Protein AF-B0N534-F1 (afdb_monomer)

Structure (mmCIF, N/CA/C/O backbone):
data_AF-B0N534-F1
#
_entry.id   AF-B0N534-F1
#
loop_
_atom_site.group_PDB
_atom_site.id
_atom_site.type_symbol
_atom_site.label_atom_id
_atom_site.label_alt_id
_atom_site.label_comp_id
_atom_site.label_asym_id
_atom_site.label_entity_id
_atom_site.label_seq_id
_atom_site.pdbx_PDB_ins_code
_atom_site.Cartn_x
_atom_site.Cartn_y
_atom_site.Cartn_z
_atom_site.occupancy
_atom_site.B_iso_or_equiv
_atom_site.auth_seq_id
_atom_site.auth_comp_id
_atom_site.auth_asym_id
_atom_site.auth_atom_id
_atom_site.pdbx_PDB_model_num
ATOM 1 N N . MET A 1 1 ? 19.567 -3.046 -4.308 1.00 57.28 1 MET A N 1
ATOM 2 C CA . MET A 1 1 ? 18.133 -2.837 -4.022 1.00 57.28 1 MET A CA 1
ATOM 3 C C . MET A 1 1 ? 17.971 -1.369 -3.668 1.00 57.28 1 MET A C 1
ATOM 5 O O . MET A 1 1 ? 18.618 -0.931 -2.729 1.00 57.28 1 MET A O 1
ATOM 9 N N . VAL A 1 2 ? 17.232 -0.597 -4.465 1.00 63.66 2 VAL A N 1
ATOM 10 C CA . VAL A 1 2 ? 16.902 0.797 -4.127 1.00 63.66 2 VAL A CA 1
ATOM 11 C C . VAL A 1 2 ? 15.576 0.762 -3.374 1.00 63.66 2 VAL A C 1
ATOM 13 O O . VAL A 1 2 ? 14.618 0.187 -3.883 1.00 63.66 2 VAL A O 1
ATOM 16 N N . SER A 1 3 ? 15.531 1.310 -2.161 1.00 74.12 3 SER A N 1
ATOM 17 C CA . SER A 1 3 ? 14.312 1.399 -1.350 1.00 74.12 3 SER A CA 1
ATOM 18 C C . SER A 1 3 ? 13.878 2.854 -1.220 1.00 74.12 3 SER A C 1
ATOM 20 O O . SER A 1 3 ? 14.686 3.706 -0.853 1.00 74.12 3 SER A O 1
ATOM 22 N N . PHE A 1 4 ? 12.600 3.121 -1.472 1.00 77.69 4 PHE A N 1
ATOM 23 C CA . PHE A 1 4 ? 11.973 4.411 -1.207 1.00 77.69 4 PHE A CA 1
ATOM 24 C C . PHE A 1 4 ? 11.004 4.249 -0.041 1.00 77.69 4 PHE A C 1
ATOM 26 O O . PHE A 1 4 ? 10.171 3.345 -0.055 1.00 77.69 4 PHE A O 1
ATOM 33 N N . THR A 1 5 ? 11.104 5.132 0.948 1.00 86.94 5 THR A N 1
ATOM 34 C CA . THR A 1 5 ? 10.200 5.146 2.101 1.00 86.94 5 THR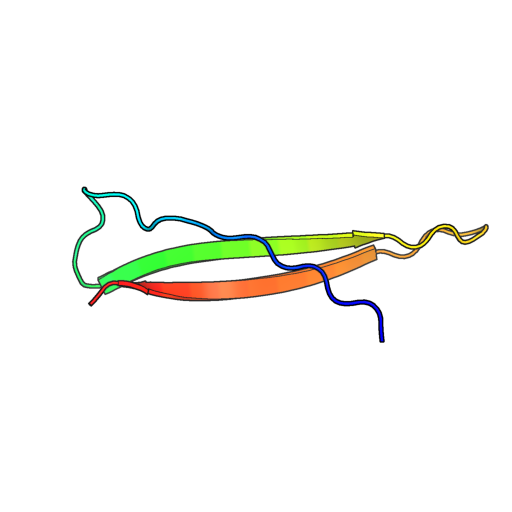 A CA 1
ATOM 35 C C . THR A 1 5 ? 9.387 6.429 2.072 1.00 86.94 5 THR A C 1
ATOM 37 O O . THR A 1 5 ? 9.944 7.525 1.990 1.00 86.94 5 THR A O 1
ATOM 40 N N . LYS A 1 6 ? 8.064 6.296 2.161 1.00 87.06 6 LYS A N 1
ATOM 41 C CA . LYS A 1 6 ? 7.137 7.415 2.310 1.00 87.06 6 LYS A CA 1
ATOM 42 C C . LYS A 1 6 ? 6.185 7.112 3.461 1.00 87.06 6 LYS A C 1
ATOM 44 O O . LYS A 1 6 ? 5.611 6.029 3.508 1.00 87.06 6 LYS A O 1
ATOM 49 N N . ASN A 1 7 ? 6.032 8.074 4.365 1.00 90.94 7 ASN A N 1
ATOM 50 C CA . ASN A 1 7 ? 5.087 7.982 5.471 1.00 90.94 7 ASN A CA 1
ATOM 51 C C . ASN A 1 7 ? 3.755 8.607 5.054 1.00 90.94 7 ASN A C 1
ATOM 53 O O . ASN A 1 7 ? 3.739 9.668 4.425 1.00 90.94 7 ASN A O 1
ATOM 57 N N . TYR A 1 8 ? 2.666 7.943 5.426 1.00 88.94 8 TYR A N 1
ATOM 58 C CA . TYR A 1 8 ? 1.296 8.409 5.255 1.00 88.94 8 TYR A CA 1
ATOM 59 C C . TYR A 1 8 ? 0.609 8.377 6.615 1.00 88.94 8 TYR A C 1
ATOM 61 O O . TYR A 1 8 ? 0.862 7.475 7.415 1.00 88.94 8 TYR A O 1
ATOM 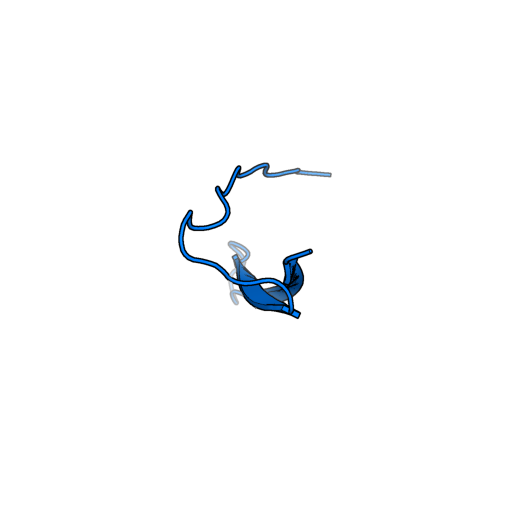69 N N . GLU A 1 9 ? -0.256 9.351 6.863 1.00 93.25 9 GLU A N 1
ATOM 70 C CA . GLU A 1 9 ? -1.100 9.384 8.052 1.00 93.25 9 GLU A CA 1
ATOM 71 C C . GLU A 1 9 ? -2.497 8.889 7.684 1.00 93.25 9 GLU A C 1
ATOM 73 O O . GLU A 1 9 ? -3.038 9.247 6.635 1.00 93.25 9 GLU A O 1
ATOM 78 N N . VAL A 1 10 ? -3.068 8.045 8.541 1.00 92.06 10 VAL A N 1
ATOM 79 C CA . VAL A 1 10 ? -4.474 7.650 8.436 1.00 92.06 10 VAL A CA 1
ATOM 80 C C . VAL A 1 10 ? -5.329 8.881 8.780 1.00 92.06 10 VAL A C 1
ATOM 82 O O . VAL A 1 10 ? -5.049 9.522 9.798 1.00 92.06 10 VAL A O 1
ATOM 85 N N . PRO A 1 11 ? -6.334 9.248 7.960 1.00 94.12 11 PRO A N 1
ATOM 86 C CA . PRO A 1 11 ? -7.240 10.352 8.266 1.00 94.12 11 PRO A CA 1
ATOM 87 C C . PRO A 1 11 ? -7.906 10.177 9.634 1.00 94.12 11 PRO A C 1
ATOM 89 O O . PRO A 1 11 ? -8.237 9.064 10.035 1.00 94.12 11 PRO A O 1
ATOM 92 N N . LYS A 1 12 ? -8.103 11.281 10.362 1.00 95.19 12 LYS A N 1
ATOM 93 C CA . LYS A 1 12 ? -8.660 11.247 11.729 1.00 95.19 12 LYS A CA 1
ATOM 94 C C . LYS A 1 12 ? -10.128 10.825 11.777 1.00 95.19 12 LYS A C 1
ATOM 96 O O . LYS A 1 12 ? -10.603 10.414 12.827 1.00 95.19 12 LYS A O 1
ATOM 101 N N . ASP A 1 13 ? -10.826 11.005 10.669 1.00 95.00 13 ASP A N 1
ATOM 102 C CA . ASP A 1 13 ? -12.228 10.682 10.441 1.00 95.00 13 ASP A CA 1
ATOM 103 C C . ASP A 1 13 ? -12.423 9.310 9.784 1.00 95.00 13 ASP A C 1
ATOM 105 O O . ASP A 1 13 ? -13.558 8.940 9.513 1.00 95.00 13 ASP A O 1
ATOM 109 N N . ALA A 1 14 ? -11.346 8.552 9.541 1.00 96.06 14 ALA A N 1
ATOM 110 C CA . ALA A 1 14 ? -11.465 7.186 9.053 1.00 96.06 14 ALA A CA 1
ATOM 111 C C . ALA A 1 14 ? -12.070 6.287 10.141 1.00 96.06 14 ALA A C 1
ATOM 113 O O . ALA A 1 14 ? -11.584 6.240 11.276 1.00 96.06 14 ALA A O 1
ATOM 114 N N . GLU A 1 15 ? -13.127 5.569 9.786 1.00 96.50 15 GLU A N 1
ATOM 115 C CA . GLU A 1 15 ? -13.876 4.707 10.689 1.00 96.50 15 GLU A CA 1
ATOM 116 C C . GLU A 1 15 ? -13.319 3.276 10.686 1.00 96.50 15 GLU A C 1
ATOM 118 O O . GLU A 1 15 ? -12.643 2.831 9.757 1.00 96.50 15 GLU A O 1
ATOM 123 N N . ASN A 1 16 ? -13.597 2.514 11.746 1.00 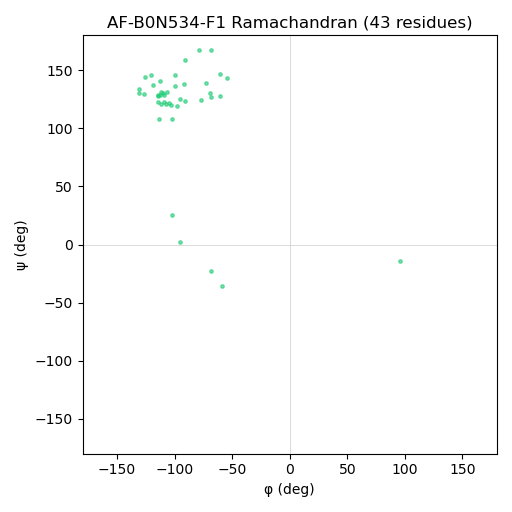96.44 16 ASN A N 1
ATOM 124 C CA . ASN A 1 16 ? -13.208 1.106 11.806 1.00 96.44 16 ASN A CA 1
ATOM 125 C C . ASN A 1 16 ? -13.876 0.320 10.665 1.00 96.44 16 ASN A C 1
ATOM 127 O O . ASN A 1 16 ? -15.094 0.358 10.499 1.00 96.44 16 ASN A O 1
ATOM 131 N N . GLY A 1 17 ? -13.072 -0.419 9.903 1.00 95.94 17 GLY A N 1
ATOM 132 C CA . GLY A 1 17 ? -13.504 -1.126 8.703 1.00 95.94 17 GLY A CA 1
ATOM 133 C C . GLY A 1 17 ? -13.256 -0.362 7.402 1.00 95.94 17 GLY A C 1
ATOM 134 O O . GLY A 1 17 ? -13.266 -1.001 6.347 1.00 95.94 17 GLY A O 1
ATOM 135 N N . ASP A 1 18 ? -12.954 0.942 7.452 1.00 97.31 18 ASP A N 1
ATOM 136 C CA . ASP A 1 18 ? -12.584 1.703 6.260 1.00 97.31 18 ASP A CA 1
ATOM 137 C C . ASP A 1 18 ? -11.322 1.140 5.607 1.00 97.31 18 ASP A C 1
ATOM 139 O O . ASP A 1 18 ? -10.394 0.653 6.264 1.00 97.31 18 ASP A O 1
ATOM 143 N N . THR A 1 19 ? -11.270 1.234 4.279 1.00 97.44 19 THR A N 1
ATOM 144 C CA . THR A 1 19 ? -10.133 0.771 3.484 1.00 97.44 19 THR A CA 1
ATOM 145 C C . THR A 1 19 ? -9.428 1.931 2.799 1.00 97.44 19 THR A C 1
ATOM 147 O O . THR A 1 19 ? -10.017 2.626 1.973 1.00 97.44 19 THR A O 1
ATOM 150 N N . ILE A 1 20 ? -8.133 2.081 3.060 1.00 95.50 20 ILE A N 1
ATOM 151 C CA . ILE A 1 20 ? -7.268 3.062 2.403 1.00 95.50 20 ILE A CA 1
ATOM 152 C C . ILE A 1 20 ? -6.422 2.337 1.361 1.00 95.50 20 ILE A C 1
ATOM 154 O O . ILE A 1 20 ? -5.666 1.415 1.674 1.00 95.50 20 ILE A O 1
ATOM 158 N N . HIS A 1 21 ? -6.564 2.744 0.101 1.00 95.56 21 HIS A N 1
ATOM 159 C CA . HIS A 1 21 ? -5.865 2.149 -1.034 1.00 95.56 21 HIS A CA 1
ATOM 160 C C . HIS A 1 21 ? -4.698 3.043 -1.448 1.00 95.56 21 HIS A C 1
ATOM 162 O O . HIS A 1 21 ? -4.893 4.096 -2.050 1.00 95.56 21 HIS A O 1
ATOM 168 N N . VAL A 1 22 ? -3.475 2.599 -1.172 1.00 93.44 22 VAL A N 1
ATOM 169 C CA . VAL A 1 22 ? -2.258 3.276 -1.623 1.00 93.44 22 VAL A CA 1
ATOM 170 C C . VAL A 1 22 ? -1.767 2.582 -2.888 1.00 93.44 22 VAL A C 1
ATOM 172 O O . VAL A 1 22 ? -1.461 1.390 -2.867 1.00 93.44 22 VAL A O 1
ATOM 175 N N . VAL A 1 23 ? -1.703 3.315 -4.000 1.00 94.50 23 VAL A N 1
ATOM 176 C CA . VAL A 1 23 ? -1.145 2.822 -5.266 1.00 94.50 23 VAL A CA 1
ATOM 177 C C . VAL A 1 23 ? 0.196 3.498 -5.500 1.00 94.50 23 VAL A C 1
ATOM 179 O O . VAL A 1 23 ? 0.279 4.721 -5.573 1.00 94.50 23 VAL A O 1
ATOM 182 N N . VAL A 1 24 ? 1.243 2.690 -5.613 1.00 92.69 24 VAL A N 1
ATOM 183 C CA . VAL A 1 24 ? 2.591 3.135 -5.956 1.00 92.69 24 VAL A CA 1
ATOM 184 C C . VAL A 1 24 ? 2.854 2.745 -7.399 1.00 92.69 24 VAL A C 1
ATOM 186 O O . VAL A 1 24 ? 2.790 1.567 -7.744 1.00 92.69 24 VAL A O 1
ATOM 189 N N . GLU A 1 25 ? 3.157 3.735 -8.229 1.00 94.19 25 GLU A N 1
ATOM 190 C CA . GLU A 1 25 ? 3.645 3.535 -9.589 1.00 94.19 25 GLU A CA 1
ATOM 191 C C . GLU A 1 25 ? 5.136 3.871 -9.623 1.00 94.19 25 GLU A C 1
ATOM 193 O O . GLU A 1 25 ? 5.562 4.915 -9.127 1.00 94.19 25 GLU A O 1
ATOM 198 N N . VAL A 1 26 ? 5.930 2.980 -10.207 1.00 92.56 26 VAL A N 1
ATOM 199 C CA . VAL A 1 26 ? 7.327 3.247 -10.549 1.00 92.56 26 VAL A CA 1
ATOM 200 C C . VAL A 1 26 ? 7.513 3.084 -12.047 1.00 92.56 26 VAL A C 1
ATOM 202 O O . VAL A 1 26 ? 6.878 2.239 -12.681 1.00 92.56 26 VAL A O 1
ATOM 205 N N . GLN A 1 27 ? 8.399 3.899 -12.601 1.00 94.62 27 GLN A N 1
ATOM 206 C CA . GLN A 1 27 ? 8.726 3.906 -14.016 1.00 94.62 27 GLN A CA 1
ATOM 207 C C . GLN A 1 27 ? 10.240 3.882 -14.171 1.00 94.62 27 GLN A C 1
ATOM 209 O O . GLN A 1 27 ? 10.947 4.616 -13.476 1.00 94.62 27 GLN A O 1
ATOM 214 N N . ASP A 1 28 ? 10.733 3.019 -15.053 1.00 93.75 28 ASP A N 1
ATOM 215 C CA . ASP A 1 28 ? 12.152 3.004 -15.387 1.00 93.75 28 ASP A CA 1
ATOM 216 C C . ASP A 1 28 ? 12.518 4.132 -16.368 1.00 93.75 28 ASP A C 1
ATOM 218 O O . ASP A 1 28 ? 11.668 4.808 -16.952 1.00 93.75 28 ASP A O 1
ATOM 222 N N . ASN A 1 29 ? 13.817 4.365 -16.528 1.00 94.94 29 ASN A N 1
ATOM 223 C CA . ASN A 1 29 ? 14.367 5.356 -17.450 1.00 94.94 29 ASN A CA 1
ATOM 224 C C . ASN A 1 29 ? 14.910 4.714 -18.741 1.00 94.94 29 ASN A C 1
ATOM 226 O O . ASN A 1 29 ? 15.810 5.266 -19.376 1.00 94.94 29 ASN A O 1
ATOM 230 N N . GLY A 1 30 ? 14.393 3.541 -19.122 1.00 95.88 30 GLY A N 1
ATOM 231 C CA . GLY A 1 30 ? 14.800 2.845 -20.338 1.00 95.88 30 GLY A CA 1
ATOM 232 C C . GLY A 1 30 ? 14.371 3.572 -21.618 1.00 95.88 30 GLY A C 1
ATOM 233 O O . GLY A 1 30 ? 13.525 4.467 -21.611 1.00 95.88 30 GLY A O 1
ATOM 234 N N . LYS A 1 31 ? 14.925 3.152 -22.765 1.00 95.50 31 LYS A N 1
ATOM 235 C CA . LYS A 1 31 ? 14.518 3.658 -24.095 1.00 95.50 31 LYS A CA 1
ATOM 236 C C . LYS A 1 31 ? 13.028 3.416 -24.373 1.00 95.50 31 LYS A C 1
ATOM 238 O O . LYS A 1 31 ? 12.370 4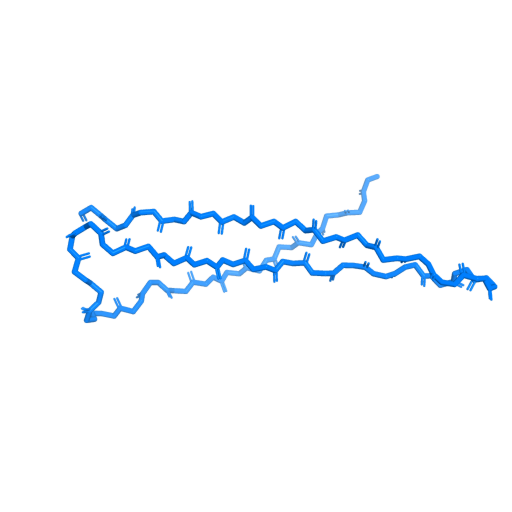.239 -25.003 1.00 95.50 31 LYS A O 1
ATOM 243 N N . HIS A 1 32 ? 12.517 2.284 -23.901 1.00 95.62 32 HIS A N 1
ATOM 244 C CA . HIS A 1 32 ? 11.095 1.988 -23.825 1.00 95.62 32 HIS A CA 1
ATOM 245 C C . HIS A 1 32 ? 10.755 1.901 -22.348 1.00 95.62 32 HIS A C 1
ATOM 247 O O . HIS A 1 32 ? 11.206 0.977 -21.679 1.00 95.62 32 HIS A O 1
ATOM 253 N N . GLN A 1 33 ? 10.036 2.898 -21.848 1.00 96.31 33 GLN A N 1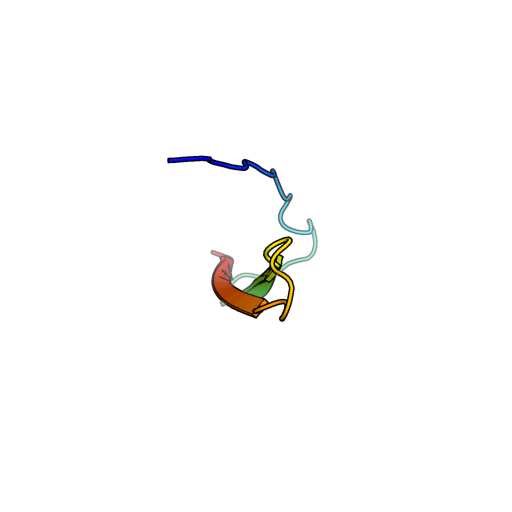
ATOM 254 C CA . GLN A 1 33 ? 9.810 3.028 -20.417 1.00 96.31 33 GLN A CA 1
ATOM 255 C C . GLN A 1 33 ? 8.741 2.038 -19.968 1.00 96.31 33 GLN A C 1
ATOM 257 O O . GLN A 1 33 ? 7.632 2.032 -20.512 1.00 96.31 33 GLN A O 1
ATOM 262 N N . LEU A 1 34 ? 9.077 1.205 -18.986 1.00 96.62 34 LEU A N 1
ATOM 263 C CA . LEU A 1 34 ? 8.139 0.263 -18.386 1.00 96.62 34 LEU A CA 1
ATOM 264 C C . LEU A 1 34 ? 7.605 0.813 -17.069 1.00 96.62 34 LEU A C 1
ATOM 266 O O . LEU A 1 34 ? 8.311 1.494 -16.323 1.00 96.62 34 LEU A O 1
ATOM 270 N N . LYS A 1 35 ? 6.343 0.488 -16.784 1.00 95.62 35 LYS A N 1
ATOM 271 C CA . LYS A 1 35 ? 5.664 0.853 -15.542 1.00 95.62 35 LYS A CA 1
ATOM 272 C C . LYS A 1 35 ? 5.371 -0.381 -14.706 1.00 95.62 35 LYS A C 1
ATOM 274 O O . LYS A 1 35 ? 4.954 -1.411 -15.235 1.00 95.62 35 LYS A O 1
ATOM 279 N N . HIS A 1 36 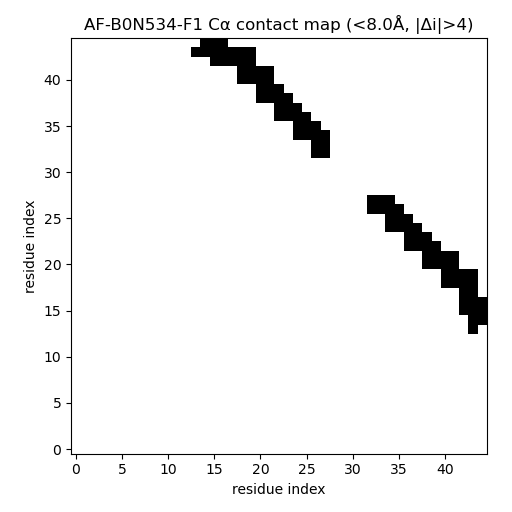? 5.537 -0.247 -13.397 1.00 94.06 36 HIS A N 1
ATOM 280 C CA . HIS A 1 36 ? 5.090 -1.232 -12.423 1.00 94.06 36 HIS A CA 1
ATOM 281 C C . HIS A 1 36 ? 4.222 -0.558 -11.365 1.00 94.06 36 HIS A C 1
ATOM 283 O O . HIS A 1 36 ? 4.625 0.444 -10.774 1.00 94.06 36 HIS A O 1
ATOM 289 N N . CYS A 1 37 ? 3.043 -1.130 -11.120 1.00 94.69 37 CYS A N 1
ATOM 290 C CA . CYS A 1 37 ? 2.093 -0.632 -10.134 1.00 94.69 37 CYS A CA 1
ATOM 291 C C . CYS A 1 37 ? 1.929 -1.650 -9.011 1.00 94.69 37 CYS A C 1
ATOM 293 O O . CYS A 1 37 ? 1.607 -2.813 -9.260 1.00 94.69 37 CYS A O 1
ATOM 295 N N . GLN A 1 38 ? 2.078 -1.193 -7.773 1.00 94.19 38 GLN A N 1
ATOM 296 C CA . GLN A 1 38 ? 1.782 -1.974 -6.583 1.00 94.19 38 GLN A CA 1
ATOM 297 C C . GLN A 1 38 ? 0.678 -1.294 -5.781 1.00 94.19 38 GLN A 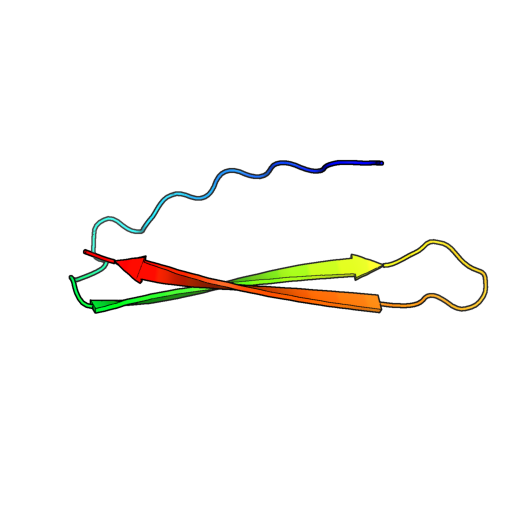C 1
ATOM 299 O O . GLN A 1 38 ? 0.682 -0.078 -5.601 1.00 94.19 38 GLN A O 1
ATOM 304 N N . ARG A 1 39 ? -0.274 -2.088 -5.287 1.00 95.81 39 ARG A N 1
ATOM 305 C CA . ARG A 1 39 ? -1.358 -1.612 -4.429 1.00 95.81 39 ARG A CA 1
ATOM 306 C C . ARG A 1 39 ? -1.212 -2.188 -3.030 1.00 95.81 39 ARG A C 1
ATOM 308 O O . ARG A 1 39 ? -1.128 -3.403 -2.873 1.00 95.81 39 ARG A O 1
ATOM 315 N N . VAL A 1 40 ? -1.248 -1.311 -2.036 1.00 94.44 40 VAL A N 1
ATOM 316 C CA . VAL A 1 40 ? -1.338 -1.646 -0.616 1.00 94.44 40 VAL A CA 1
ATOM 317 C C . VAL A 1 40 ? -2.733 -1.259 -0.140 1.00 94.44 40 VAL A C 1
ATOM 319 O O . VAL A 1 40 ? -3.189 -0.146 -0.395 1.00 94.44 40 VAL A O 1
ATOM 322 N N . ILE A 1 41 ? -3.424 -2.192 0.509 1.00 95.94 41 ILE A N 1
ATOM 323 C CA . ILE A 1 41 ? -4.756 -1.972 1.078 1.00 95.94 41 ILE A CA 1
ATOM 324 C C . ILE A 1 41 ? -4.606 -2.017 2.594 1.00 95.94 41 ILE A C 1
ATOM 326 O O . ILE A 1 41 ? -4.131 -3.015 3.136 1.00 95.94 41 ILE A O 1
ATOM 330 N N . ILE A 1 42 ? -4.979 -0.929 3.258 1.00 94.56 42 ILE A N 1
ATOM 331 C CA . ILE A 1 42 ? -4.939 -0.789 4.713 1.00 94.56 42 ILE A CA 1
ATOM 332 C C . ILE A 1 42 ? -6.380 -0.785 5.206 1.00 94.56 42 ILE A C 1
ATOM 334 O O . ILE A 1 42 ? -7.158 0.063 4.780 1.00 94.56 42 ILE A O 1
ATOM 338 N N . THR A 1 43 ? -6.726 -1.710 6.096 1.00 96.88 43 THR A N 1
ATOM 339 C CA . THR A 1 43 ? -8.008 -1.693 6.812 1.00 96.88 43 THR A CA 1
ATOM 340 C C . THR A 1 43 ? -7.819 -1.010 8.162 1.00 96.88 43 THR A C 1
ATOM 342 O O . THR A 1 43 ? -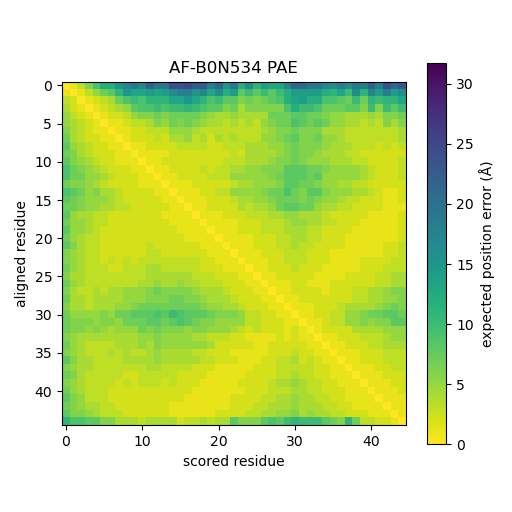6.948 -1.417 8.936 1.00 96.88 43 THR A O 1
ATOM 345 N N . VAL A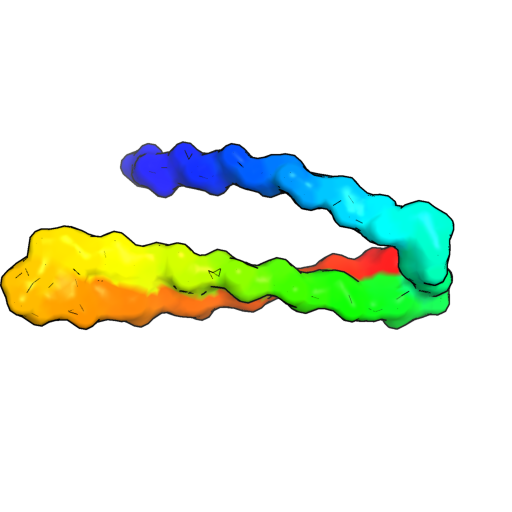 1 44 ? -8.623 0.014 8.434 1.00 96.06 44 VAL A N 1
ATOM 346 C CA . VAL A 1 44 ? -8.649 0.736 9.713 1.00 96.06 44 VAL A CA 1
ATOM 347 C C . VAL A 1 44 ? -9.300 -0.149 10.782 1.00 96.06 44 VAL A C 1
ATOM 349 O O . VAL A 1 44 ? -10.256 -0.863 10.483 1.00 96.06 44 VAL A O 1
ATOM 352 N N . LYS A 1 45 ? -8.750 -0.144 12.003 1.00 90.19 45 LYS A N 1
ATOM 353 C CA . LYS A 1 45 ? -9.217 -0.933 13.156 1.00 90.19 45 LYS A CA 1
ATOM 354 C C . LYS A 1 45 ? -9.572 -0.045 14.336 1.00 90.19 45 LYS A C 1
ATOM 356 O O . LYS A 1 45 ? -8.863 0.969 14.507 1.00 90.19 45 LYS A O 1
#

pLDDT: mean 92.0, std 8.17, range [57.28, 97.44]

Nearest PDB structures (foldseek):
  6k95-assembly1_A-3  TM=3.143E-01  e=7.250E+00  Homo sapiens

Mean predicted aligned error: 3.94 Å

Sequence (45 aa):
MVSFTKNYEVPKDAENGDTIHVVVEVQDNGKHQLKHCQRVIITVK

Organism: NCBI:txid445974

InterPro domains:
  IPR013783 Immunoglobulin-like fold [G3DSA:2.60.40.10] (2-45)
  IPR048527 Cellulose-binding Sde182, C-terminal domain [PF21027] (7-44)

Radius of gyration: 14.64 Å; Cα contacts (8 Å, |Δi|>4): 48; chains: 1; bounding box: 32×14×37 Å

Solvent-accessible surface area (backbone atoms only — not comparable to full-atom values): 3217 Å² total; per-residue (Å²): 135,89,85,87,88,83,90,81,80,79,65,92,84,65,49,73,70,40,74,48,78,48,75,48,77,48,68,57,90,52,99,73,65,51,76,50,78,48,78,47,80,44,70,42,118

Foldseek 3Di:
DDDDDDDDDDDPPADQQDKDKDKDWDWDPDPDIDIDIDIDIDGHD

Secondary structure (DSSP, 8-state):
--------PPPTTPPTT-EEEEEEEEE--SSS--EEEEEEEEE--